Protein AF-A0A0D3RJN4-F1 (afdb_monomer_lite)

Foldseek 3Di:
DDWAWEWEAEPLGKIWIDIPLHTPDIGDVPVPDDDDVVVQVVCCVVVVHHYHYYYHHDDPDDDDPSVVVCVVVVVVD

Organism: Salmonella typhimurium (NCBI:txid90371)

Radius of gyration: 12.18 Å; chains: 1; bounding box: 27×21×33 Å

Structure (mmCIF, N/CA/C/O backbone):
data_AF-A0A0D3RJN4-F1
#
_entry.id   AF-A0A0D3RJN4-F1
#
loop_
_atom_site.group_PDB
_atom_site.id
_atom_site.type_symbol
_atom_site.label_atom_id
_atom_site.label_alt_id
_atom_site.label_comp_id
_atom_site.label_asym_id
_atom_site.label_entity_id
_atom_site.label_seq_id
_atom_site.pdbx_PDB_ins_code
_atom_site.Cartn_x
_atom_site.Cartn_y
_atom_site.Cartn_z
_atom_site.occupancy
_atom_site.B_iso_or_equiv
_atom_site.auth_seq_id
_atom_site.auth_comp_id
_atom_site.auth_asym_id
_atom_site.auth_atom_id
_atom_site.pdbx_PDB_model_num
ATOM 1 N N . MET A 1 1 ? -13.362 -7.570 15.444 1.00 57.56 1 MET A N 1
ATOM 2 C CA . MET A 1 1 ? -12.207 -7.688 14.534 1.00 57.56 1 MET A CA 1
ATOM 3 C C . MET A 1 1 ? -11.749 -6.265 14.272 1.00 57.56 1 MET A C 1
ATOM 5 O O . MET A 1 1 ? -12.607 -5.447 13.969 1.00 57.56 1 MET A O 1
ATOM 9 N N . VAL A 1 2 ? -10.489 -5.927 14.547 1.00 75.81 2 VAL A N 1
ATOM 10 C CA . VAL A 1 2 ? -9.967 -4.582 14.248 1.00 75.81 2 VAL A CA 1
ATOM 11 C C . VAL A 1 2 ? -9.735 -4.533 12.742 1.00 75.81 2 VAL A C 1
ATOM 13 O O . VAL A 1 2 ? -9.105 -5.447 12.216 1.00 75.81 2 VAL A O 1
ATOM 16 N N . ASN A 1 3 ? -10.300 -3.537 12.058 1.00 83.94 3 ASN A N 1
ATOM 17 C CA . ASN A 1 3 ? -10.077 -3.374 10.625 1.00 83.94 3 ASN A CA 1
ATOM 18 C C . ASN A 1 3 ? -8.608 -3.003 10.390 1.00 83.94 3 ASN A C 1
ATOM 20 O O . ASN A 1 3 ? -8.128 -2.043 10.989 1.00 83.94 3 ASN A O 1
ATOM 24 N N . LYS A 1 4 ? -7.912 -3.764 9.544 1.00 92.38 4 LYS A N 1
ATOM 25 C CA . LYS A 1 4 ? -6.518 -3.526 9.166 1.00 92.38 4 LYS A CA 1
ATOM 26 C C . LYS A 1 4 ? -6.470 -2.992 7.741 1.00 92.38 4 LYS A C 1
ATOM 28 O O . LYS A 1 4 ? -6.783 -3.730 6.808 1.00 92.38 4 LYS A O 1
ATOM 33 N N . LEU A 1 5 ? -6.098 -1.725 7.600 1.00 96.81 5 LEU A N 1
ATOM 34 C CA . LEU A 1 5 ? -5.837 -1.078 6.320 1.00 96.81 5 LEU A CA 1
ATOM 35 C C . LEU A 1 5 ? -4.329 -1.091 6.071 1.00 96.81 5 LEU A C 1
ATOM 37 O O . LEU A 1 5 ? -3.556 -0.758 6.965 1.00 96.81 5 LEU A O 1
ATOM 41 N N . VAL A 1 6 ? -3.915 -1.500 4.879 1.00 97.25 6 VAL A N 1
ATOM 42 C CA . VAL A 1 6 ? -2.507 -1.558 4.479 1.00 97.25 6 VAL A CA 1
ATOM 43 C C . VAL A 1 6 ? -2.360 -0.887 3.126 1.00 97.25 6 VAL A C 1
ATOM 45 O O . VAL A 1 6 ? -3.106 -1.203 2.198 1.00 97.25 6 VAL A O 1
ATOM 48 N N . PHE A 1 7 ? -1.389 0.008 3.016 1.00 97.75 7 PHE A N 1
ATOM 49 C CA . PHE A 1 7 ? -0.974 0.608 1.759 1.00 97.75 7 PHE A CA 1
ATOM 50 C C . PHE A 1 7 ? 0.443 0.141 1.432 1.00 97.75 7 PHE A C 1
ATOM 52 O O . PHE A 1 7 ? 1.335 0.187 2.277 1.00 97.75 7 PHE A O 1
ATOM 59 N N . ILE A 1 8 ? 0.649 -0.336 0.210 1.00 97.50 8 ILE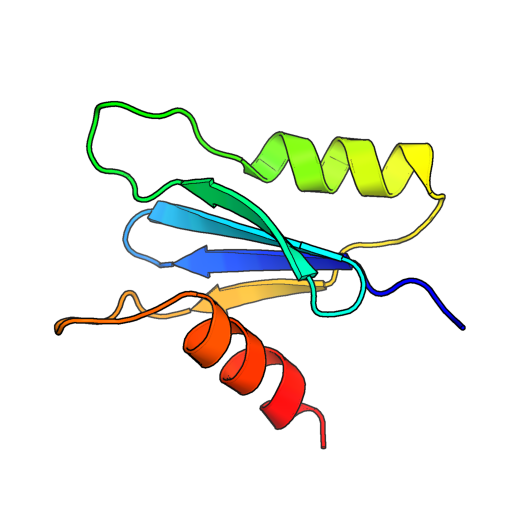 A N 1
ATOM 60 C CA . ILE A 1 8 ? 1.958 -0.756 -0.289 1.00 97.50 8 ILE A CA 1
ATOM 61 C C . ILE A 1 8 ? 2.289 0.109 -1.491 1.00 97.50 8 ILE A C 1
ATOM 63 O O . ILE A 1 8 ? 1.496 0.195 -2.424 1.00 97.50 8 ILE A O 1
ATOM 67 N N . GLN A 1 9 ? 3.480 0.693 -1.489 1.00 97.25 9 GLN A N 1
ATOM 68 C CA . GLN A 1 9 ? 4.065 1.349 -2.647 1.00 97.25 9 GLN A CA 1
ATOM 69 C C . GLN A 1 9 ? 5.394 0.676 -2.986 1.00 97.25 9 GLN A C 1
ATOM 71 O O . GLN A 1 9 ? 6.242 0.457 -2.122 1.00 97.25 9 GLN A O 1
ATOM 76 N N . THR A 1 10 ? 5.589 0.338 -4.252 1.00 96.38 10 THR A N 1
ATOM 77 C CA . THR A 1 10 ? 6.882 -0.133 -4.748 1.00 96.38 10 THR A CA 1
ATOM 78 C C . THR A 1 10 ? 7.769 1.058 -5.117 1.00 96.38 10 THR A C 1
ATOM 80 O O . THR A 1 10 ? 7.268 2.110 -5.513 1.00 96.38 10 THR A O 1
ATOM 83 N N . ASP A 1 11 ? 9.090 0.907 -5.053 1.00 94.00 11 A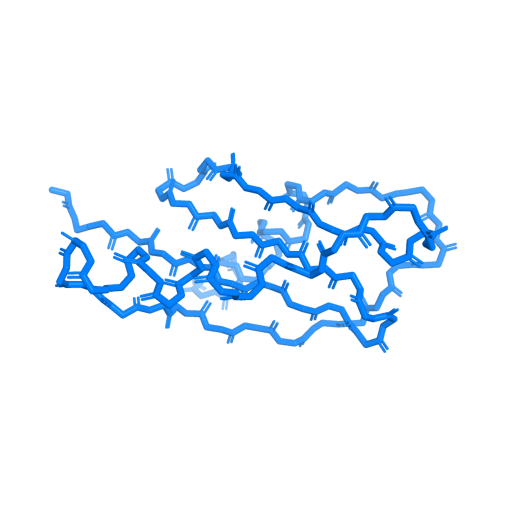SP A N 1
ATOM 84 C CA . ASP A 1 11 ? 10.041 1.920 -5.549 1.00 94.00 11 ASP A CA 1
ATOM 85 C C . ASP A 1 11 ? 9.945 2.170 -7.072 1.00 94.00 11 ASP A C 1
ATOM 87 O O . ASP A 1 11 ? 10.396 3.207 -7.558 1.00 94.00 11 ASP A O 1
ATOM 91 N N . GLY A 1 12 ? 9.287 1.268 -7.809 1.00 92.81 12 GLY A N 1
ATOM 92 C CA . GLY A 1 12 ? 8.875 1.426 -9.207 1.00 92.81 12 GLY A CA 1
ATOM 93 C C . GLY A 1 12 ? 7.592 2.246 -9.406 1.00 92.81 12 GLY A C 1
ATOM 94 O O . GLY A 1 12 ? 7.169 2.453 -10.542 1.00 92.81 12 GLY A O 1
ATOM 95 N N . GLY A 1 13 ? 6.961 2.719 -8.327 1.00 93.38 13 GLY A N 1
ATOM 96 C CA . GLY A 1 13 ? 5.762 3.561 -8.364 1.00 93.38 13 GLY A CA 1
ATOM 97 C C . GLY A 1 13 ? 4.435 2.806 -8.459 1.00 93.38 13 GLY A C 1
ATOM 98 O O . GLY A 1 13 ? 3.393 3.452 -8.464 1.00 93.38 13 GLY A O 1
ATOM 99 N N . ALA A 1 14 ? 4.444 1.470 -8.507 1.00 95.69 14 ALA A N 1
ATOM 100 C CA . ALA A 1 14 ? 3.222 0.675 -8.371 1.00 95.69 14 ALA A CA 1
ATOM 101 C C . ALA A 1 14 ? 2.679 0.762 -6.933 1.00 95.69 14 ALA A C 1
ATOM 103 O O . ALA A 1 14 ? 3.462 0.817 -5.982 1.00 95.69 14 ALA A O 1
ATOM 104 N N . GLU A 1 15 ? 1.361 0.746 -6.766 1.00 97.44 15 GLU A N 1
ATOM 105 C CA . GLU A 1 15 ? 0.660 0.953 -5.497 1.00 97.44 15 GLU A CA 1
ATOM 106 C C . GLU A 1 15 ? -0.469 -0.066 -5.299 1.00 97.44 15 GLU A C 1
ATOM 108 O O . GLU A 1 15 ? -1.154 -0.430 -6.252 1.00 97.44 15 GLU A O 1
ATOM 113 N N . ALA A 1 16 ? -0.733 -0.472 -4.057 1.00 97.56 16 ALA A N 1
ATOM 114 C CA . ALA A 1 16 ? -1.897 -1.282 -3.712 1.00 97.56 16 ALA A CA 1
ATOM 115 C C . ALA A 1 16 ? -2.456 -0.950 -2.328 1.00 97.56 16 ALA A C 1
ATOM 117 O O . ALA A 1 16 ? -1.723 -0.625 -1.394 1.00 97.56 16 ALA A O 1
ATOM 118 N N . VAL A 1 17 ? -3.777 -1.081 -2.196 1.00 98.00 17 VAL A N 1
ATOM 119 C CA . VAL A 1 17 ? -4.518 -0.879 -0.947 1.00 98.00 17 VAL A CA 1
ATOM 120 C C . VAL A 1 17 ? -5.221 -2.174 -0.564 1.00 98.00 17 VAL A C 1
ATOM 122 O O . VAL A 1 17 ? -5.985 -2.733 -1.353 1.00 98.00 17 VAL A O 1
ATOM 125 N N . PHE A 1 18 ? -5.012 -2.619 0.671 1.00 97.50 18 PHE A N 1
ATOM 126 C CA . PHE A 1 18 ? -5.640 -3.802 1.248 1.00 97.50 18 PHE A CA 1
ATOM 127 C C . PHE A 1 18 ? -6.456 -3.444 2.485 1.00 97.50 18 PHE A C 1
ATOM 129 O O . PHE A 1 18 ? -6.005 -2.684 3.337 1.00 97.50 18 PHE A O 1
ATOM 136 N N . LEU A 1 19 ? -7.625 -4.062 2.632 1.00 96.38 19 LEU A N 1
ATOM 137 C CA . LEU A 1 19 ? -8.438 -3.997 3.841 1.00 96.38 19 LEU A CA 1
ATOM 138 C C . LEU A 1 19 ? -8.750 -5.416 4.315 1.00 96.38 19 LEU A C 1
ATOM 140 O O . LEU A 1 19 ? -9.358 -6.197 3.586 1.00 96.38 19 LEU A O 1
ATOM 144 N N . ASN A 1 20 ? -8.357 -5.755 5.543 1.00 92.75 20 ASN A N 1
ATOM 145 C CA . ASN A 1 20 ? -8.596 -7.070 6.150 1.00 92.75 20 ASN A CA 1
ATOM 146 C C . ASN A 1 20 ? -8.165 -8.245 5.249 1.00 92.75 20 ASN A C 1
ATOM 148 O O . ASN A 1 20 ? -8.906 -9.212 5.098 1.00 92.75 20 ASN A O 1
ATOM 152 N N . ASN A 1 21 ? -6.969 -8.159 4.660 1.00 92.06 21 ASN A N 1
ATOM 153 C CA . ASN A 1 21 ? -6.402 -9.146 3.728 1.00 92.06 21 ASN A CA 1
ATOM 154 C C . ASN A 1 21 ? -7.058 -9.216 2.340 1.00 92.06 21 ASN A C 1
ATOM 156 O O . ASN A 1 21 ? -6.752 -10.124 1.571 1.00 92.06 21 ASN A O 1
ATOM 160 N N . HIS A 1 22 ? -7.926 -8.268 1.992 1.00 94.38 22 HIS A N 1
ATOM 161 C CA . HIS A 1 22 ? -8.511 -8.172 0.659 1.00 94.38 22 HIS A CA 1
ATOM 162 C C . HIS A 1 22 ? -7.962 -6.958 -0.079 1.00 94.38 22 HIS A C 1
ATOM 164 O O . HIS A 1 22 ? -8.036 -5.843 0.436 1.00 94.38 22 HIS A O 1
ATOM 170 N N . MET A 1 23 ? -7.448 -7.168 -1.291 1.00 96.19 23 MET A N 1
ATOM 171 C CA . MET A 1 23 ? -7.050 -6.072 -2.168 1.00 96.19 23 MET A CA 1
ATOM 172 C C . MET A 1 23 ? -8.293 -5.299 -2.615 1.00 96.19 23 MET A C 1
ATOM 174 O O . MET A 1 23 ? -9.240 -5.879 -3.146 1.00 96.19 23 MET A O 1
ATOM 178 N N . ILE A 1 24 ? -8.287 -3.992 -2.372 1.00 96.81 24 ILE A N 1
ATOM 179 C CA . ILE A 1 24 ? -9.375 -3.076 -2.723 1.00 96.81 24 ILE A CA 1
ATOM 180 C C . ILE A 1 24 ? -9.091 -2.402 -4.062 1.00 96.81 24 ILE A C 1
ATOM 182 O O . ILE A 1 24 ? -9.992 -2.258 -4.885 1.00 96.81 24 ILE A O 1
ATOM 186 N N . ALA A 1 25 ? -7.839 -2.004 -4.275 1.00 96.12 25 ALA A N 1
ATOM 187 C CA . ALA A 1 25 ? -7.385 -1.355 -5.493 1.00 96.12 25 ALA A CA 1
ATOM 188 C C . ALA A 1 25 ? -5.878 -1.546 -5.673 1.00 96.12 25 ALA A C 1
ATOM 190 O O . ALA A 1 25 ? -5.147 -1.689 -4.689 1.00 96.12 25 ALA A O 1
ATOM 191 N N . CYS A 1 26 ? -5.430 -1.506 -6.924 1.00 95.81 26 CYS A N 1
ATOM 192 C CA . CYS A 1 26 ? -4.023 -1.510 -7.294 1.00 95.81 26 CYS A CA 1
ATOM 193 C C . CYS A 1 26 ? -3.772 -0.611 -8.509 1.00 95.81 26 CYS A C 1
ATOM 195 O O . CYS A 1 26 ? -4.681 -0.328 -9.293 1.00 95.81 26 CYS A O 1
ATOM 197 N N . PHE A 1 27 ? -2.526 -0.178 -8.644 1.00 95.81 27 PHE A N 1
ATOM 198 C CA . PHE A 1 27 ? -1.996 0.650 -9.715 1.00 95.81 27 PHE A CA 1
ATOM 199 C C . PHE A 1 27 ? -0.613 0.118 -10.088 1.00 95.81 27 PHE A C 1
ATOM 201 O O . PHE A 1 27 ? 0.258 0.033 -9.229 1.00 95.81 27 PHE A O 1
ATOM 208 N N . GLU A 1 28 ? -0.401 -0.231 -11.356 1.00 91.69 28 GLU A N 1
ATOM 209 C CA . GLU A 1 28 ? 0.841 -0.884 -11.810 1.00 91.69 28 GLU A CA 1
ATOM 210 C C . GLU A 1 28 ? 1.883 0.089 -12.372 1.00 91.69 28 GLU A C 1
ATOM 212 O O . GLU A 1 28 ? 2.964 -0.330 -12.777 1.00 91.69 28 GLU A O 1
ATOM 217 N N . ASN A 1 29 ? 1.574 1.389 -12.432 1.00 88.00 29 ASN A N 1
ATOM 218 C CA . ASN A 1 29 ? 2.415 2.378 -13.112 1.00 88.00 29 ASN A CA 1
ATOM 219 C C . ASN A 1 29 ? 2.713 2.020 -14.586 1.00 88.00 29 ASN A C 1
ATOM 221 O O . ASN A 1 29 ? 3.793 2.274 -15.115 1.00 88.00 29 ASN A O 1
ATOM 225 N N . ASP A 1 30 ? 1.715 1.452 -15.267 1.00 84.75 30 ASP A N 1
ATOM 226 C CA . ASP A 1 30 ? 1.771 1.006 -16.665 1.00 84.75 30 ASP A CA 1
ATOM 227 C C . ASP A 1 30 ? 1.514 2.127 -17.694 1.00 84.75 30 ASP A C 1
ATOM 229 O O . ASP A 1 30 ? 1.574 1.902 -18.904 1.00 84.75 30 ASP A O 1
ATOM 233 N N . GLY A 1 31 ? 1.232 3.346 -17.221 1.00 85.00 31 GLY A N 1
ATOM 234 C CA . GLY A 1 31 ? 0.918 4.517 -18.042 1.00 85.00 31 GLY A CA 1
ATOM 235 C C . GLY A 1 31 ? -0.544 4.619 -18.493 1.00 85.00 31 GLY A C 1
ATOM 236 O O . GLY A 1 31 ? -0.885 5.568 -19.200 1.00 85.00 31 GLY A O 1
ATOM 237 N N . PHE A 1 32 ? -1.409 3.684 -18.087 1.00 80.88 32 PHE A N 1
ATOM 238 C CA . PHE A 1 32 ? -2.832 3.663 -18.454 1.00 80.88 32 PHE A CA 1
ATOM 239 C C . PHE A 1 32 ? -3.775 3.903 -17.271 1.00 80.88 32 PHE A C 1
ATOM 241 O O . PHE A 1 32 ? -4.964 4.153 -17.475 1.00 80.88 32 PHE A O 1
ATOM 248 N N . SER A 1 33 ? -3.254 3.825 -16.049 1.00 84.25 33 SER A N 1
ATOM 249 C CA . SER A 1 33 ? -4.005 3.905 -14.798 1.00 84.25 33 SER A CA 1
ATOM 250 C C . SER A 1 33 ? -3.572 5.105 -13.940 1.00 84.25 33 SER A C 1
ATOM 252 O O . SER A 1 33 ? -2.564 5.754 -14.219 1.00 84.25 33 SER A O 1
ATOM 254 N N . GLU A 1 34 ? -4.366 5.441 -12.920 1.00 89.81 34 GLU A N 1
ATOM 255 C CA . GLU A 1 34 ? -4.048 6.492 -11.942 1.00 89.81 34 GLU A CA 1
ATOM 256 C C . GLU A 1 34 ? -3.601 5.867 -10.604 1.00 89.81 34 GLU A C 1
ATOM 258 O O . GLU A 1 34 ? -4.088 4.784 -10.262 1.00 89.81 34 GLU A O 1
ATOM 263 N N . PRO A 1 35 ? -2.721 6.535 -9.829 1.00 94.69 35 PRO A N 1
ATOM 264 C CA . PRO A 1 35 ? -2.321 6.088 -8.493 1.00 94.69 35 PRO A CA 1
ATOM 265 C C . PRO A 1 35 ? -3.508 5.891 -7.540 1.00 94.69 35 PRO A C 1
ATOM 267 O O . PRO A 1 35 ? -4.505 6.612 -7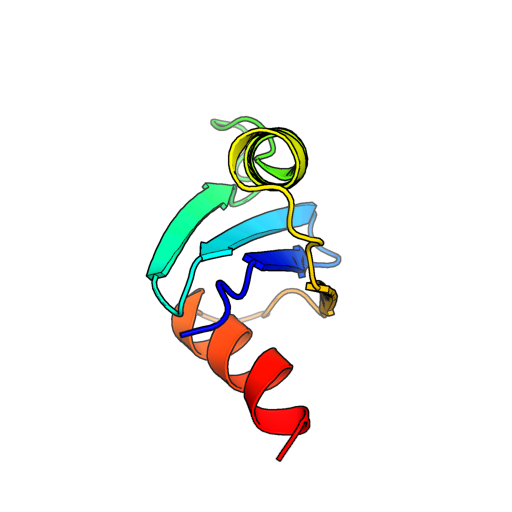.609 1.00 94.69 35 PRO A O 1
ATOM 270 N N . VAL A 1 36 ? -3.387 4.942 -6.610 1.00 96.12 36 VAL A N 1
ATOM 271 C CA . VAL A 1 36 ? -4.465 4.529 -5.689 1.00 96.12 36 VAL A CA 1
ATOM 272 C C . VAL A 1 36 ? -4.241 4.968 -4.244 1.00 96.12 36 VAL A C 1
ATOM 274 O O . VAL A 1 36 ? -5.092 4.708 -3.396 1.00 96.12 36 VAL A O 1
ATOM 277 N N . SER A 1 37 ? -3.147 5.668 -3.942 1.00 95.19 37 SER A N 1
ATOM 278 C CA . SER A 1 37 ? -2.858 6.217 -2.606 1.00 95.19 37 SER A CA 1
ATOM 279 C C . SER A 1 37 ? -4.022 7.010 -1.988 1.00 95.19 37 SER A C 1
ATOM 281 O O . SER A 1 37 ? -4.263 6.907 -0.784 1.00 95.19 37 SER A O 1
ATOM 283 N N . TYR A 1 38 ? -4.818 7.726 -2.793 1.00 95.75 38 TYR A N 1
ATOM 284 C CA . TYR A 1 38 ? -6.004 8.444 -2.302 1.00 95.75 38 TYR A CA 1
ATOM 285 C C . TYR A 1 38 ? -7.063 7.513 -1.684 1.00 95.75 38 TYR A C 1
ATOM 287 O O . TYR A 1 38 ? -7.768 7.913 -0.763 1.00 95.75 38 TYR A O 1
ATOM 295 N N . ILE A 1 39 ? -7.167 6.264 -2.150 1.00 97.00 39 ILE A N 1
ATOM 296 C CA . ILE A 1 39 ? -8.143 5.289 -1.647 1.00 97.00 39 ILE A CA 1
ATOM 297 C C . ILE A 1 39 ? -7.819 4.914 -0.201 1.00 97.00 39 ILE A C 1
ATOM 299 O O . ILE A 1 39 ? -8.737 4.769 0.605 1.00 97.00 39 ILE A O 1
ATOM 303 N N . ALA A 1 40 ? -6.534 4.792 0.151 1.00 96.62 40 ALA A N 1
ATOM 304 C CA . ALA A 1 40 ? -6.132 4.557 1.534 1.00 96.62 40 ALA A CA 1
ATOM 305 C C . ALA A 1 40 ? -6.588 5.718 2.433 1.00 96.62 40 ALA A C 1
ATOM 307 O O . ALA A 1 40 ? -7.282 5.475 3.416 1.00 96.62 40 ALA A O 1
ATOM 308 N N . ALA A 1 41 ? -6.312 6.965 2.036 1.00 96.62 41 ALA A N 1
ATOM 309 C CA . ALA A 1 41 ? -6.708 8.155 2.795 1.00 96.62 41 ALA A CA 1
ATOM 310 C C . ALA A 1 41 ? -8.236 8.264 2.986 1.00 96.62 41 ALA A C 1
ATOM 312 O O . ALA A 1 41 ? -8.718 8.547 4.084 1.00 96.62 41 ALA A O 1
ATOM 313 N N . GLU A 1 42 ? -9.023 7.992 1.941 1.00 97.88 42 GLU A N 1
ATOM 314 C CA . GLU A 1 42 ? -10.490 7.991 2.038 1.00 97.88 42 GLU A CA 1
ATOM 315 C C . GLU A 1 42 ? -11.000 6.883 2.977 1.00 97.88 42 GLU A C 1
ATOM 317 O O . GLU A 1 42 ? -11.935 7.098 3.754 1.00 97.88 42 GLU A O 1
ATOM 322 N N . LEU A 1 43 ? -10.376 5.698 2.958 1.00 96.75 43 LEU A N 1
ATOM 323 C CA . LEU A 1 43 ? -10.739 4.588 3.844 1.00 96.75 43 LEU A CA 1
ATOM 324 C C . LEU A 1 43 ? -10.361 4.845 5.306 1.00 96.75 43 LEU A C 1
ATOM 326 O O . LEU A 1 43 ? -11.133 4.465 6.190 1.00 96.75 43 LEU A O 1
ATOM 330 N N . GLU A 1 44 ? -9.229 5.500 5.575 1.00 96.56 44 GLU A N 1
ATOM 331 C CA . GLU A 1 44 ? -8.858 5.940 6.926 1.00 96.56 44 GLU A CA 1
ATOM 332 C C . GLU A 1 44 ? -9.956 6.819 7.536 1.00 96.56 44 GLU A C 1
ATOM 334 O O . GLU A 1 44 ? -10.425 6.562 8.649 1.00 96.56 44 GLU A O 1
ATOM 339 N N . VAL A 1 45 ? -10.434 7.808 6.770 1.00 96.88 45 VAL A N 1
ATOM 340 C CA . VAL A 1 45 ? -11.503 8.724 7.191 1.00 96.88 45 VAL A CA 1
ATOM 341 C C . VAL A 1 45 ? -12.835 7.989 7.341 1.00 96.88 45 VAL A C 1
ATOM 343 O O . VAL A 1 45 ? -13.493 8.107 8.376 1.00 96.88 45 VAL A O 1
ATOM 346 N N . ALA A 1 46 ? -13.242 7.220 6.329 1.00 96.81 46 ALA A N 1
ATOM 347 C CA . ALA A 1 46 ? -14.550 6.569 6.298 1.00 96.81 46 ALA A CA 1
ATOM 348 C C . ALA A 1 46 ? -14.719 5.514 7.400 1.00 96.81 46 ALA A C 1
ATOM 350 O O . ALA A 1 46 ? -15.822 5.328 7.921 1.00 96.81 46 ALA A O 1
ATOM 351 N N . LEU A 1 47 ? -13.638 4.812 7.750 1.00 94.81 47 LEU A N 1
ATOM 352 C CA . LEU A 1 47 ? -13.658 3.722 8.726 1.00 94.81 47 LEU A CA 1
ATOM 353 C C . LEU A 1 47 ? -13.106 4.129 10.096 1.00 94.81 47 LEU A C 1
ATOM 355 O O . LEU A 1 47 ? -13.194 3.329 11.030 1.00 94.81 47 LEU A O 1
ATOM 359 N N . ASN A 1 48 ? -12.581 5.351 10.231 1.00 95.62 48 ASN A N 1
ATOM 360 C CA . ASN A 1 48 ? -11.912 5.848 11.432 1.00 95.62 48 ASN A CA 1
ATOM 361 C C . ASN A 1 48 ? -10.806 4.885 11.910 1.00 95.62 48 ASN A C 1
ATOM 363 O O . ASN A 1 48 ? -10.779 4.454 13.068 1.00 95.62 48 ASN A O 1
ATOM 367 N N . ILE A 1 49 ? -9.925 4.518 10.977 1.00 95.25 49 ILE A N 1
ATOM 368 C CA . ILE A 1 49 ? -8.745 3.666 11.185 1.00 95.25 49 ILE A CA 1
ATOM 369 C C . ILE A 1 49 ? -7.506 4.341 10.593 1.00 95.25 49 ILE A C 1
ATOM 371 O O . ILE A 1 49 ? -7.624 5.332 9.885 1.00 95.25 49 ILE A O 1
ATOM 375 N N . THR A 1 50 ? -6.328 3.793 10.875 1.00 95.19 50 THR A N 1
ATOM 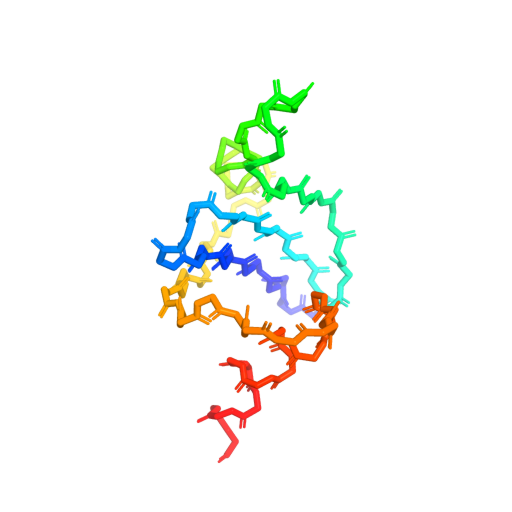376 C CA . THR A 1 50 ? -5.056 4.246 10.296 1.00 95.19 50 THR A CA 1
ATOM 377 C C . THR A 1 50 ? -4.523 3.179 9.347 1.00 95.19 50 THR A C 1
ATOM 379 O O . THR A 1 50 ? -4.659 1.986 9.644 1.00 95.19 50 THR A O 1
ATOM 382 N N . SER A 1 51 ? -3.937 3.588 8.224 1.00 95.62 51 SER A N 1
ATOM 383 C CA . SER A 1 51 ? -3.232 2.686 7.320 1.00 95.62 51 SER A CA 1
ATOM 384 C C . SER A 1 51 ? -1.852 2.321 7.866 1.00 95.62 51 SER A C 1
ATOM 386 O O . SER A 1 51 ? -1.151 3.110 8.500 1.00 95.62 51 SER A O 1
ATOM 388 N N . GLU A 1 52 ? -1.456 1.073 7.645 1.00 96.00 52 GLU A N 1
ATOM 389 C CA . GLU A 1 52 ? -0.061 0.667 7.748 1.00 96.00 52 GLU A CA 1
ATOM 390 C C . GLU A 1 52 ? 0.585 0.814 6.370 1.00 96.00 52 GLU A C 1
ATOM 392 O O . GLU A 1 52 ? 0.269 0.053 5.454 1.00 96.00 52 GLU A O 1
ATOM 397 N N . ASP A 1 53 ? 1.486 1.783 6.243 1.00 96.44 53 ASP A N 1
ATOM 398 C CA . ASP A 1 53 ? 2.125 2.112 4.972 1.00 96.44 53 ASP A CA 1
ATOM 399 C C . ASP A 1 53 ? 3.483 1.415 4.844 1.00 96.44 53 ASP A C 1
ATOM 401 O O . ASP A 1 53 ? 4.313 1.454 5.758 1.00 96.44 53 ASP A O 1
ATOM 405 N N . PHE A 1 54 ? 3.726 0.801 3.687 1.00 96.50 54 PHE A N 1
ATOM 406 C CA . PHE A 1 54 ? 4.964 0.096 3.376 1.00 96.50 54 PHE A CA 1
ATOM 407 C C . PHE A 1 54 ? 5.538 0.554 2.040 1.00 96.50 54 PHE A C 1
ATOM 409 O O . PHE A 1 54 ? 4.832 0.618 1.035 1.00 96.50 54 PHE A O 1
ATOM 416 N N . THR A 1 55 ? 6.849 0.787 2.017 1.00 95.88 55 THR A N 1
ATOM 417 C CA . THR A 1 55 ? 7.612 0.961 0.778 1.00 95.88 55 THR A CA 1
ATOM 418 C C . THR A 1 55 ? 8.480 -0.269 0.544 1.00 95.88 55 THR A C 1
ATOM 420 O O . THR A 1 55 ? 9.299 -0.611 1.398 1.00 95.88 55 THR A O 1
ATOM 423 N N . VAL A 1 56 ? 8.308 -0.936 -0.597 1.00 94.75 56 VAL A N 1
ATOM 424 C CA . VAL A 1 56 ? 9.028 -2.174 -0.948 1.00 94.75 56 VAL A CA 1
ATOM 425 C C . VAL A 1 56 ? 9.773 -2.035 -2.274 1.00 94.75 56 VAL A C 1
ATOM 427 O O . VAL A 1 56 ? 9.458 -1.172 -3.090 1.00 94.75 56 VAL A O 1
ATOM 430 N N . LYS A 1 57 ? 10.765 -2.898 -2.513 1.00 94.75 57 LYS A N 1
ATOM 431 C CA . LYS A 1 57 ? 11.423 -2.986 -3.823 1.00 94.75 57 LYS A CA 1
ATOM 432 C C . LYS A 1 57 ? 10.436 -3.545 -4.856 1.00 94.75 57 LYS A C 1
ATOM 434 O O . LYS A 1 57 ? 9.777 -4.546 -4.576 1.00 94.75 57 LYS A O 1
ATOM 439 N N . HIS A 1 58 ? 10.354 -2.935 -6.034 1.00 93.00 58 HIS A N 1
ATOM 440 C CA . HIS A 1 58 ? 9.581 -3.455 -7.157 1.00 93.00 58 HIS A CA 1
ATOM 441 C C . HIS A 1 58 ? 10.190 -4.784 -7.641 1.00 93.00 58 HIS A C 1
ATOM 443 O O . HIS A 1 58 ? 11.406 -4.842 -7.870 1.00 93.00 58 HIS A O 1
ATOM 449 N N . PRO A 1 59 ? 9.396 -5.861 -7.768 1.00 91.81 59 PRO A N 1
ATOM 450 C CA . PRO A 1 59 ? 9.904 -7.143 -8.251 1.00 91.81 59 PRO A CA 1
ATOM 451 C C . PRO A 1 59 ? 10.414 -7.061 -9.698 1.00 91.81 59 PRO A C 1
ATOM 453 O O . PRO A 1 59 ? 9.871 -6.324 -10.514 1.00 91.81 59 PRO A O 1
ATOM 456 N N . GLU A 1 60 ? 11.471 -7.813 -10.016 1.00 87.38 60 GLU A N 1
ATOM 457 C CA . GLU A 1 60 ? 12.081 -7.829 -11.362 1.00 87.38 60 GLU A CA 1
ATOM 458 C C . GLU A 1 60 ? 11.442 -8.876 -12.302 1.00 87.38 60 GLU A C 1
ATOM 460 O O . GLU A 1 60 ? 11.511 -8.722 -13.521 1.00 87.38 60 GLU A O 1
ATOM 465 N N . ASP A 1 61 ? 10.802 -9.907 -11.739 1.00 90.00 61 ASP A N 1
ATOM 466 C CA . ASP A 1 61 ? 10.1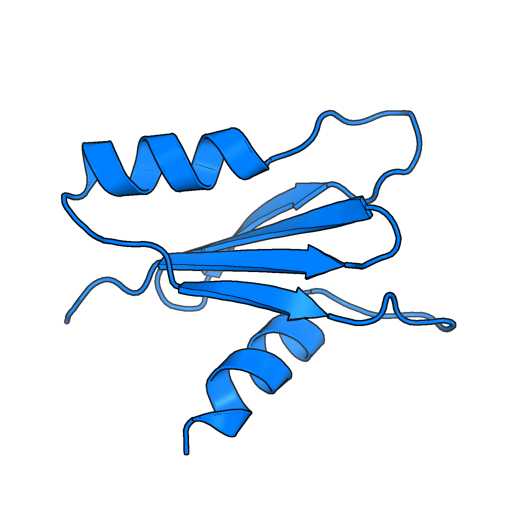57 -11.030 -12.440 1.00 90.00 61 ASP A CA 1
ATOM 467 C C . ASP A 1 61 ? 8.628 -10.978 -12.297 1.00 90.00 61 ASP A C 1
ATOM 469 O O . ASP A 1 61 ? 8.116 -10.130 -11.579 1.00 90.00 61 ASP A O 1
ATOM 473 N N . GLU A 1 62 ? 7.888 -11.893 -12.938 1.00 89.75 62 GLU A N 1
ATOM 474 C CA . GLU A 1 62 ? 6.433 -12.039 -12.745 1.00 89.75 62 GLU A CA 1
ATOM 475 C C . GLU A 1 62 ? 6.081 -12.144 -11.251 1.00 89.75 62 GLU A C 1
ATOM 477 O O . GLU A 1 62 ? 6.626 -12.978 -10.528 1.00 89.75 62 GLU A O 1
ATOM 482 N N . TRP A 1 63 ? 5.179 -11.275 -10.792 1.00 92.50 63 TRP A N 1
ATOM 483 C CA . TRP A 1 63 ? 4.860 -11.092 -9.379 1.00 92.50 63 TRP A CA 1
ATOM 484 C C . TRP A 1 63 ? 3.365 -10.848 -9.174 1.00 92.50 63 TRP A C 1
ATOM 486 O O . TRP A 1 63 ? 2.635 -10.536 -10.119 1.00 92.50 63 TRP A O 1
ATOM 496 N N . CYS A 1 64 ? 2.892 -10.973 -7.931 1.00 92.94 64 CYS A N 1
ATOM 497 C CA . CYS A 1 64 ? 1.525 -10.604 -7.582 1.00 92.94 64 CYS A CA 1
ATOM 498 C C . CYS A 1 64 ? 1.426 -9.841 -6.255 1.00 92.94 64 CYS A C 1
ATOM 500 O O . CYS A 1 64 ? 2.240 -9.990 -5.340 1.00 92.94 64 CYS A O 1
ATOM 502 N N . TRP A 1 65 ? 0.373 -9.035 -6.129 1.00 95.31 65 TRP A N 1
ATOM 503 C CA . TRP A 1 65 ? 0.137 -8.211 -4.944 1.00 95.31 65 TRP A CA 1
ATOM 504 C C . TRP A 1 65 ? -0.067 -9.008 -3.659 1.00 95.31 65 TRP A C 1
ATOM 506 O O . TRP A 1 65 ? 0.333 -8.547 -2.594 1.00 95.31 65 TRP A O 1
ATOM 516 N N . ASN A 1 66 ? -0.670 -10.196 -3.742 1.00 93.69 66 ASN A N 1
ATOM 517 C CA . ASN A 1 66 ? -0.921 -11.019 -2.560 1.00 93.69 66 ASN A CA 1
ATOM 518 C C . ASN A 1 66 ? 0.388 -11.487 -1.913 1.00 93.69 66 ASN A C 1
ATOM 520 O O . ASN A 1 66 ? 0.501 -11.438 -0.694 1.00 93.69 66 ASN A O 1
ATOM 524 N N . GLU A 1 67 ? 1.390 -11.861 -2.709 1.00 93.12 67 GLU A N 1
ATOM 525 C CA . GLU A 1 67 ? 2.710 -12.249 -2.197 1.00 93.12 67 GLU A CA 1
ATOM 526 C C . GLU A 1 67 ? 3.430 -11.061 -1.550 1.00 93.12 67 GLU A C 1
ATOM 528 O O . GLU A 1 67 ? 3.976 -11.185 -0.455 1.00 93.12 67 GLU A O 1
ATOM 533 N N . LEU A 1 68 ? 3.390 -9.878 -2.179 1.00 93.94 68 LEU A N 1
ATOM 534 C CA . LEU A 1 68 ? 3.944 -8.660 -1.574 1.00 93.94 68 LEU A CA 1
ATOM 535 C C . LEU A 1 68 ? 3.241 -8.307 -0.259 1.00 93.94 68 LEU A C 1
ATOM 537 O O . LEU A 1 68 ? 3.908 -7.958 0.715 1.00 93.94 68 LEU A O 1
ATOM 541 N N . TYR A 1 69 ? 1.915 -8.431 -0.218 1.00 94.88 69 TYR A N 1
ATOM 542 C CA . TYR A 1 69 ? 1.116 -8.212 0.981 1.00 94.88 69 TYR A CA 1
ATOM 543 C C . TYR A 1 69 ? 1.507 -9.176 2.100 1.00 94.88 69 TYR A C 1
ATOM 545 O O . TYR A 1 69 ? 1.828 -8.728 3.201 1.00 94.88 69 TYR A O 1
ATOM 553 N N . GLU A 1 70 ? 1.549 -10.479 1.813 1.00 93.50 70 GLU A N 1
ATOM 554 C CA . GLU A 1 70 ? 1.956 -11.517 2.763 1.00 93.50 70 GLU A CA 1
ATOM 555 C C . GLU A 1 70 ? 3.364 -11.283 3.316 1.00 93.50 70 GLU A C 1
ATOM 557 O O . GLU A 1 70 ? 3.563 -11.435 4.520 1.00 93.50 70 GLU A O 1
ATOM 562 N N . ASN A 1 71 ? 4.311 -10.831 2.490 1.00 91.56 71 ASN A N 1
ATOM 563 C CA . ASN A 1 71 ? 5.663 -10.506 2.945 1.00 91.56 71 ASN A CA 1
ATOM 564 C C . ASN A 1 71 ? 5.666 -9.361 3.973 1.00 91.56 71 ASN A C 1
ATOM 566 O O . ASN A 1 71 ? 6.258 -9.495 5.043 1.00 91.56 71 ASN A O 1
ATOM 570 N N . VAL A 1 72 ? 4.962 -8.253 3.704 1.00 91.75 72 VAL A N 1
ATOM 571 C CA . VAL A 1 72 ? 5.011 -7.070 4.590 1.00 91.75 72 VAL A CA 1
ATOM 572 C C . VAL A 1 72 ? 4.233 -7.238 5.896 1.00 91.75 72 VAL A C 1
ATOM 574 O O . VAL A 1 72 ? 4.573 -6.628 6.912 1.00 91.75 72 VAL A O 1
ATOM 577 N N . ILE A 1 73 ? 3.183 -8.061 5.905 1.00 89.62 73 ILE A N 1
ATOM 578 C CA . ILE A 1 73 ? 2.431 -8.372 7.131 1.00 89.62 73 ILE A CA 1
ATOM 579 C C . ILE A 1 73 ? 2.970 -9.598 7.871 1.00 89.62 73 ILE A C 1
ATOM 581 O O . ILE A 1 73 ? 2.814 -9.657 9.090 1.00 89.62 73 ILE A O 1
ATOM 585 N N . GLY A 1 74 ? 3.588 -10.550 7.165 1.00 77.00 74 GLY A N 1
ATOM 586 C CA . GLY A 1 74 ? 4.217 -11.747 7.723 1.00 77.00 74 GLY A CA 1
ATOM 587 C C . GLY A 1 74 ? 5.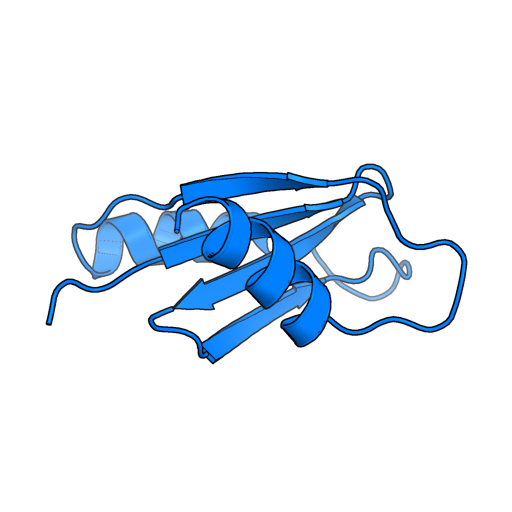484 -11.430 8.516 1.00 77.00 74 GLY A C 1
ATOM 588 O O . GLY A 1 74 ? 5.704 -12.044 9.558 1.00 77.00 74 GLY A O 1
ATOM 589 N N . ASP A 1 75 ? 6.228 -10.392 8.123 1.00 59.69 75 ASP A N 1
ATOM 590 C CA . ASP A 1 75 ? 7.383 -9.854 8.865 1.00 59.69 75 ASP A CA 1
ATOM 591 C C . ASP A 1 75 ? 7.032 -9.276 10.256 1.00 59.69 75 ASP A C 1
ATOM 593 O O . ASP A 1 75 ? 7.922 -8.920 11.029 1.00 59.69 75 ASP A O 1
ATOM 597 N N . LYS A 1 76 ? 5.743 -9.192 10.619 1.00 52.88 76 LYS A N 1
ATOM 598 C CA . LYS A 1 76 ? 5.280 -8.779 11.959 1.00 52.88 76 LYS A CA 1
ATOM 599 C C . LYS A 1 76 ? 4.958 -9.956 12.901 1.00 52.88 76 LYS A C 1
ATOM 601 O O . LYS A 1 76 ? 4.336 -9.718 13.940 1.00 52.88 76 LYS A O 1
ATOM 606 N N . SER A 1 77 ? 5.341 -11.189 12.543 1.00 44.22 77 SER A N 1
ATOM 607 C CA . SER A 1 77 ? 5.067 -12.425 13.310 1.00 44.22 77 SER A CA 1
ATOM 608 C C . SER A 1 77 ? 6.171 -12.795 14.296 1.00 44.22 77 SER A C 1
ATOM 610 O O . SER A 1 77 ? 7.354 -12.764 13.898 1.00 44.22 77 SER A O 1
#

Sequence (77 aa):
MVNKLVFIQTDGGAEAVFLNNHMIACFENDGFSEPVSYIAAELEVALNITSEDFTVKHPEDEWCWNELYENVIGDKS

Secondary structure (DSSP, 8-state):
----EEEEEETTS-EEEEETTEEEEEE--SSSS---HHHHHHHHHHHT--EEEEEEPPPSSS--HHHHHHHHHHTT-

pLDDT: mean 91.38, std 10.03, range [44.22, 98.0]